Protein AF-A0AAW2RJ57-F1 (afdb_monomer_lite)

Secondary structure (DSSP, 8-state):
-------HHHHHHHHHHHHHHHHHHT----PPPP---PPPTTS---EEEEES---TT-SSHHHHHHHHHHHHHHTT-SEEEEEE------SS--------

Foldseek 3Di:
DDDPPDDPVNVVVVVVVVVVVCVVPPDDDPDDDDDDDDAPPVNDAAEAEDEDPADPQPDPLVVVVVVVLVVCVVVVHDYYHYPYRSDHPDPDDSPPDDDD

Radius of gyration: 25.99 Å; chains: 1; bounding box: 64×62×38 Å

Sequence (100 aa):
MMALSGNKNMAAAMCLWLAVVSFISHRTSAELRRFEQPTRGDGTLRFLVVGDWGRKGEFNQSQVAFQMGRIGEELDIDFVVSTGDNWCICEKPWVGRGKD

Structure (mmCIF, N/CA/C/O backbone):
data_AF-A0AAW2RJ57-F1
#
_entry.id   AF-A0AAW2RJ57-F1
#
loop_
_atom_site.group_PDB
_atom_site.id
_atom_site.type_symbol
_atom_site.label_atom_id
_atom_site.label_alt_id
_atom_site.label_comp_id
_atom_site.label_asym_id
_atom_site.label_entity_id
_atom_site.label_seq_id
_atom_site.pdbx_PDB_ins_code
_atom_site.Cartn_x
_atom_site.Cartn_y
_atom_site.Cartn_z
_atom_site.occupancy
_atom_site.B_iso_or_equiv
_atom_site.auth_seq_id
_atom_site.auth_comp_id
_atom_site.auth_asym_id
_atom_site.auth_atom_id
_atom_site.pdbx_PDB_model_num
ATOM 1 N N . MET A 1 1 ? 39.870 -47.766 -10.039 1.00 38.28 1 MET A N 1
ATOM 2 C CA . MET A 1 1 ? 39.690 -47.161 -8.703 1.00 38.28 1 MET A CA 1
ATOM 3 C C . MET A 1 1 ? 40.518 -45.879 -8.679 1.00 38.28 1 MET A C 1
ATOM 5 O O . MET A 1 1 ? 41.716 -45.946 -8.454 1.00 38.28 1 MET A O 1
ATOM 9 N N . MET A 1 2 ? 39.948 -44.742 -9.097 1.00 36.03 2 MET A N 1
ATOM 10 C CA . MET A 1 2 ? 40.698 -43.480 -9.171 1.00 36.03 2 MET A CA 1
ATOM 11 C C . MET A 1 2 ? 40.792 -42.883 -7.766 1.00 36.03 2 MET A C 1
ATOM 13 O O . MET A 1 2 ? 39.787 -42.459 -7.202 1.00 36.03 2 MET A O 1
ATOM 17 N N . ALA A 1 3 ? 41.991 -42.906 -7.189 1.00 48.62 3 ALA A N 1
ATOM 18 C CA . ALA A 1 3 ? 42.281 -42.251 -5.924 1.00 48.62 3 ALA A CA 1
ATOM 19 C C . ALA A 1 3 ? 42.354 -40.733 -6.152 1.00 48.62 3 ALA A C 1
ATOM 21 O O . ALA A 1 3 ? 43.242 -40.240 -6.846 1.00 48.62 3 ALA A O 1
ATOM 22 N N . LEU A 1 4 ? 41.410 -39.991 -5.572 1.00 52.31 4 LEU A N 1
ATOM 23 C CA . LEU A 1 4 ? 41.472 -38.535 -5.476 1.00 52.31 4 LEU A CA 1
ATOM 24 C C . LEU A 1 4 ? 42.609 -38.160 -4.514 1.00 52.31 4 LEU A C 1
ATOM 26 O O . LEU A 1 4 ? 42.423 -38.115 -3.301 1.00 52.31 4 LEU A O 1
ATOM 30 N N . SER A 1 5 ? 43.802 -37.900 -5.049 1.00 59.66 5 SER A N 1
ATOM 31 C CA . SER A 1 5 ? 44.900 -37.290 -4.292 1.00 59.66 5 SER A CA 1
ATOM 32 C C . SER A 1 5 ? 44.609 -35.799 -4.099 1.00 59.66 5 SER A C 1
ATOM 34 O O . SER A 1 5 ? 45.089 -34.947 -4.847 1.00 59.66 5 SER A O 1
ATOM 36 N N . GLY A 1 6 ? 43.775 -35.477 -3.112 1.00 62.72 6 GLY A N 1
ATOM 37 C CA . GLY A 1 6 ? 43.478 -34.102 -2.728 1.00 62.72 6 GLY A CA 1
ATOM 38 C C . GLY A 1 6 ? 44.630 -33.486 -1.934 1.00 62.72 6 GLY A C 1
ATOM 39 O O . GLY A 1 6 ? 44.993 -33.979 -0.868 1.00 62.72 6 GLY A O 1
ATOM 40 N N . ASN A 1 7 ? 45.197 -32.383 -2.429 1.00 75.06 7 ASN A N 1
ATOM 41 C CA . ASN A 1 7 ? 46.130 -31.564 -1.657 1.00 75.06 7 ASN A CA 1
ATOM 42 C C . ASN A 1 7 ? 45.439 -31.107 -0.355 1.00 75.06 7 ASN A C 1
ATOM 44 O O . ASN A 1 7 ? 44.345 -30.545 -0.407 1.00 75.06 7 ASN A O 1
ATOM 48 N N . LYS A 1 8 ? 46.066 -31.317 0.810 1.00 74.50 8 LYS A N 1
ATOM 49 C CA . LYS A 1 8 ? 45.501 -30.962 2.131 1.00 74.50 8 LYS A CA 1
ATOM 50 C C . LYS A 1 8 ? 45.059 -29.492 2.202 1.00 74.50 8 LYS A C 1
ATOM 52 O O . LYS A 1 8 ? 44.050 -29.182 2.827 1.00 74.50 8 LYS A O 1
ATOM 57 N N . ASN A 1 9 ? 45.759 -28.612 1.483 1.00 74.06 9 ASN A N 1
ATOM 58 C CA . ASN A 1 9 ? 45.429 -27.188 1.382 1.00 74.06 9 ASN A CA 1
ATOM 59 C C . ASN A 1 9 ? 44.142 -26.937 0.573 1.00 74.06 9 ASN A C 1
ATOM 61 O O . ASN A 1 9 ? 43.368 -26.044 0.903 1.00 74.06 9 ASN A O 1
ATOM 65 N N . MET A 1 10 ? 43.887 -27.750 -0.457 1.00 77.31 10 MET A N 1
ATOM 66 C CA . MET A 1 10 ? 42.677 -27.678 -1.283 1.00 77.31 10 MET A CA 1
ATOM 67 C C . MET A 1 10 ? 41.452 -28.171 -0.505 1.00 77.31 10 MET A C 1
ATOM 69 O O . MET A 1 10 ? 40.406 -27.531 -0.542 1.00 77.31 10 MET A O 1
ATOM 73 N N . ALA A 1 11 ? 41.602 -29.249 0.271 1.00 82.38 11 ALA A N 1
ATOM 74 C CA . ALA A 1 11 ? 40.547 -29.731 1.161 1.00 82.38 11 ALA A CA 1
ATOM 75 C C . ALA A 1 11 ? 40.194 -28.693 2.244 1.00 82.38 11 ALA A C 1
ATOM 77 O O . ALA A 1 11 ? 39.019 -28.417 2.472 1.00 82.38 11 ALA A O 1
ATOM 78 N N . ALA A 1 12 ? 41.200 -28.054 2.855 1.00 84.31 12 ALA A N 1
ATOM 79 C CA . ALA A 1 12 ? 40.985 -26.987 3.833 1.00 84.31 12 ALA A CA 1
ATOM 80 C C . ALA A 1 12 ? 40.266 -25.766 3.228 1.00 84.31 12 ALA A C 1
ATOM 82 O O . ALA A 1 12 ? 39.337 -25.236 3.838 1.00 84.31 12 ALA A O 1
ATOM 83 N N . ALA A 1 13 ? 40.641 -25.356 2.011 1.00 87.44 13 ALA A N 1
ATOM 84 C CA . ALA A 1 13 ? 39.982 -24.261 1.300 1.00 87.44 13 ALA A CA 1
ATOM 85 C C . ALA A 1 13 ? 38.513 -24.579 0.963 1.00 87.44 13 ALA A C 1
ATOM 87 O O . ALA A 1 13 ? 37.647 -23.721 1.125 1.00 87.44 13 ALA A O 1
ATOM 88 N N . MET A 1 14 ? 38.211 -25.818 0.558 1.00 89.12 14 MET A N 1
ATOM 89 C CA . MET A 1 14 ? 36.835 -26.264 0.306 1.00 89.12 14 MET A CA 1
ATOM 90 C C . MET A 1 14 ? 35.985 -26.268 1.583 1.00 89.1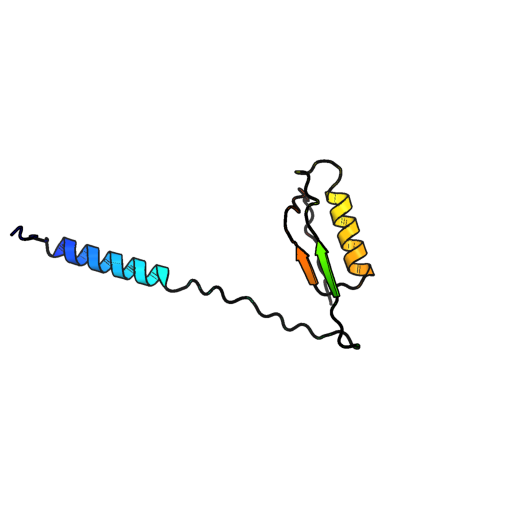2 14 MET A C 1
ATOM 92 O O . MET A 1 14 ? 34.859 -25.774 1.565 1.00 89.12 14 MET A O 1
ATOM 96 N N . CYS A 1 15 ? 36.521 -26.764 2.703 1.00 88.38 15 CYS A N 1
ATOM 97 C CA . CYS A 1 15 ? 35.828 -26.731 3.993 1.00 88.38 15 CYS A CA 1
ATOM 98 C C . CYS A 1 15 ? 35.544 -25.296 4.458 1.00 88.38 15 CYS A C 1
ATOM 100 O O . CYS A 1 15 ? 34.447 -25.014 4.938 1.00 88.38 15 CYS A O 1
ATOM 102 N N . LEU A 1 16 ? 36.504 -24.382 4.274 1.00 88.81 16 LEU A N 1
ATOM 103 C CA . LEU A 1 16 ? 36.325 -22.966 4.591 1.00 88.81 16 LEU A CA 1
ATOM 104 C C . LEU A 1 16 ? 35.224 -22.337 3.726 1.00 88.81 16 LEU A C 1
ATOM 106 O O . LEU A 1 16 ? 34.370 -21.625 4.246 1.00 88.81 16 LEU A O 1
ATOM 110 N N . TRP A 1 17 ? 35.204 -22.637 2.427 1.00 88.00 17 TRP A N 1
ATOM 111 C CA . TRP A 1 17 ? 34.183 -22.129 1.511 1.00 88.00 17 TRP A CA 1
ATOM 112 C C . TRP A 1 17 ? 32.778 -22.620 1.882 1.00 88.00 17 TRP A C 1
ATOM 114 O O . TRP A 1 17 ? 31.850 -21.818 1.966 1.00 88.00 17 TRP A O 1
ATOM 124 N N . LEU A 1 18 ? 32.624 -23.909 2.200 1.00 86.88 18 LEU A N 1
ATOM 125 C CA . LEU A 1 18 ? 31.348 -24.476 2.652 1.00 86.88 18 LEU A CA 1
ATOM 126 C C . LEU A 1 18 ? 30.873 -23.865 3.979 1.00 86.88 18 LEU A C 1
ATOM 128 O O . LEU A 1 18 ? 29.682 -23.594 4.135 1.00 86.88 18 LEU A O 1
ATOM 132 N N . ALA A 1 19 ? 31.790 -23.602 4.916 1.00 85.94 19 ALA A N 1
ATOM 133 C CA . ALA A 1 19 ? 31.468 -22.932 6.174 1.00 85.94 19 ALA A CA 1
ATOM 134 C C . ALA A 1 19 ? 30.997 -21.485 5.951 1.00 85.94 19 ALA A C 1
ATOM 136 O O . ALA A 1 19 ? 30.004 -21.065 6.543 1.00 85.94 19 ALA A O 1
ATOM 137 N N . VAL A 1 20 ? 31.662 -20.747 5.055 1.00 87.12 20 VAL A N 1
ATOM 138 C CA . VAL A 1 20 ? 31.284 -19.375 4.680 1.00 87.12 20 VAL A CA 1
ATOM 139 C C . VAL A 1 20 ? 29.914 -19.345 4.000 1.00 87.12 20 VAL A C 1
ATOM 141 O O . VAL A 1 20 ? 29.067 -18.544 4.387 1.00 87.12 20 VAL A O 1
ATOM 144 N N . VAL A 1 21 ? 29.654 -20.242 3.043 1.00 84.38 21 VAL A N 1
ATOM 145 C CA . VAL A 1 21 ? 28.348 -20.337 2.367 1.00 84.38 21 VAL A CA 1
ATOM 146 C C . VAL A 1 21 ? 27.242 -20.672 3.367 1.00 84.38 21 VAL A C 1
ATOM 148 O O . VAL A 1 21 ? 26.232 -19.977 3.399 1.00 84.38 21 VAL A O 1
ATOM 151 N N . SER A 1 22 ? 27.451 -21.663 4.238 1.00 80.69 22 SER A N 1
ATOM 152 C CA . SER A 1 22 ? 26.482 -22.039 5.278 1.00 80.69 22 SER A CA 1
ATOM 153 C C . SER A 1 22 ? 26.172 -20.877 6.232 1.00 80.69 22 SER A C 1
ATOM 155 O O . SER A 1 22 ? 25.009 -20.621 6.547 1.00 80.69 22 SER A O 1
ATOM 157 N N . PHE A 1 23 ? 27.194 -20.113 6.631 1.00 75.25 23 PHE A N 1
ATOM 158 C CA . PHE A 1 23 ? 27.037 -18.940 7.491 1.00 75.25 23 PHE A CA 1
ATOM 159 C C . PHE A 1 23 ? 26.251 -17.808 6.808 1.00 75.25 23 PHE A C 1
ATOM 161 O O . PHE A 1 23 ? 25.399 -17.185 7.442 1.00 75.25 23 PHE A O 1
ATOM 168 N N . ILE A 1 24 ? 26.477 -17.574 5.510 1.00 73.19 24 ILE A N 1
ATOM 169 C CA . ILE A 1 24 ? 25.748 -16.564 4.722 1.00 73.19 24 ILE A CA 1
ATOM 170 C C . ILE A 1 24 ? 24.297 -17.002 4.461 1.00 73.19 24 ILE A C 1
ATOM 172 O O . ILE A 1 24 ? 23.385 -16.178 4.488 1.00 73.19 24 ILE A O 1
ATOM 176 N N . SER A 1 25 ? 24.054 -18.298 4.251 1.00 67.81 25 SER A N 1
ATOM 177 C CA . SER A 1 25 ? 22.718 -18.840 3.979 1.00 67.81 25 SER A CA 1
ATOM 178 C C . SER A 1 25 ? 21.799 -18.902 5.208 1.00 67.81 25 SER A C 1
ATOM 180 O O . SER A 1 25 ? 20.609 -19.162 5.054 1.00 67.81 25 SER A O 1
ATOM 182 N N . HIS A 1 26 ? 22.297 -18.660 6.427 1.00 64.69 26 HIS A N 1
ATOM 183 C CA . HIS A 1 26 ? 21.548 -18.966 7.651 1.00 64.69 26 HIS A CA 1
ATOM 184 C C . HIS A 1 26 ? 20.503 -17.919 8.097 1.00 64.69 26 HIS A C 1
ATOM 186 O O . HIS A 1 26 ? 19.900 -18.092 9.155 1.00 64.69 26 HIS A O 1
ATOM 192 N N . ARG A 1 27 ? 20.242 -16.826 7.365 1.00 64.25 27 ARG A N 1
ATOM 193 C CA . ARG A 1 27 ? 19.344 -15.759 7.871 1.00 64.25 27 ARG A CA 1
ATOM 194 C C . ARG A 1 27 ? 18.413 -15.136 6.827 1.00 64.25 27 ARG A C 1
ATOM 196 O O . ARG A 1 27 ? 18.320 -13.918 6.734 1.00 64.25 27 ARG A O 1
ATOM 203 N N . THR A 1 28 ? 17.643 -15.942 6.104 1.00 64.31 28 THR A N 1
ATOM 204 C CA . THR A 1 28 ? 16.412 -15.456 5.454 1.00 64.31 28 THR A CA 1
ATOM 205 C C . THR A 1 28 ? 15.196 -15.901 6.267 1.00 64.31 28 THR A C 1
ATOM 207 O O . THR A 1 28 ? 14.570 -16.91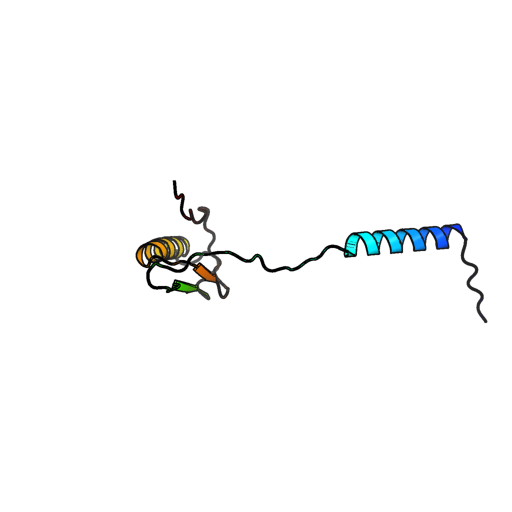7 5.988 1.00 64.31 28 THR A O 1
ATOM 210 N N . SER A 1 29 ? 14.862 -15.147 7.318 1.00 71.31 29 SER A N 1
ATOM 211 C CA . SER A 1 29 ? 13.552 -15.283 7.965 1.00 71.31 29 SER A CA 1
ATOM 212 C C . SER A 1 29 ? 12.554 -14.420 7.199 1.00 71.31 29 SER A C 1
ATOM 214 O O . SER A 1 29 ? 12.660 -13.195 7.207 1.00 71.31 29 SER A O 1
ATOM 216 N N . ALA A 1 30 ? 11.615 -15.056 6.501 1.00 74.88 30 ALA A N 1
ATOM 217 C CA . ALA A 1 30 ? 10.510 -14.389 5.813 1.00 74.88 30 ALA A CA 1
ATOM 218 C C . ALA A 1 30 ? 9.278 -14.289 6.728 1.00 74.88 30 ALA A C 1
ATOM 220 O O . ALA A 1 30 ? 8.154 -14.573 6.314 1.00 74.88 30 ALA A O 1
ATOM 221 N N . GLU A 1 31 ? 9.482 -13.940 8.000 1.00 80.00 31 GLU A N 1
ATOM 222 C CA . GLU A 1 31 ? 8.359 -13.693 8.897 1.00 80.00 31 GLU A CA 1
ATOM 223 C C . GLU A 1 31 ? 7.602 -12.445 8.448 1.00 80.00 31 GLU A C 1
ATOM 225 O O . GLU A 1 31 ? 8.149 -11.342 8.365 1.00 80.00 31 GLU A O 1
ATOM 230 N N . LEU A 1 32 ? 6.315 -12.625 8.153 1.00 76.94 32 LEU A N 1
ATOM 231 C CA . LEU A 1 32 ? 5.423 -11.512 7.878 1.00 76.94 32 LEU A CA 1
ATOM 232 C C . LEU A 1 32 ? 5.330 -10.640 9.127 1.00 76.94 32 LEU A C 1
ATOM 234 O O . LEU A 1 32 ? 5.019 -11.116 10.223 1.00 76.94 32 LEU A O 1
ATOM 238 N N . ARG A 1 33 ? 5.576 -9.342 8.949 1.00 78.88 33 ARG A N 1
ATOM 239 C CA . ARG A 1 33 ? 5.403 -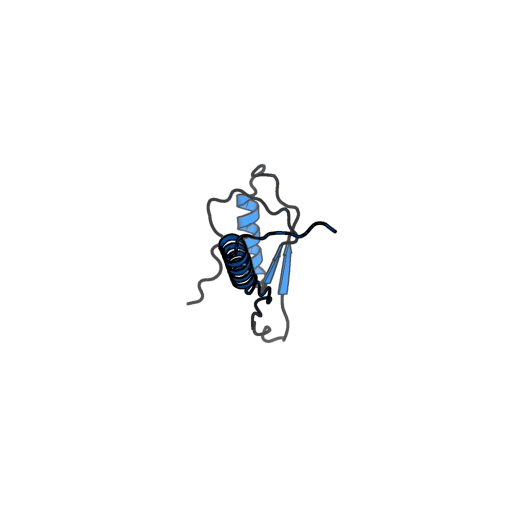8.369 10.021 1.00 78.88 33 ARG A CA 1
ATOM 240 C C . ARG A 1 33 ? 3.938 -8.377 10.448 1.00 78.88 33 ARG A C 1
ATOM 242 O O . ARG A 1 33 ? 3.054 -8.093 9.643 1.00 78.88 33 ARG A O 1
ATOM 249 N N . ARG A 1 34 ? 3.684 -8.722 11.710 1.00 81.12 34 ARG A N 1
ATOM 250 C CA . ARG A 1 34 ? 2.356 -8.581 12.309 1.00 81.12 34 ARG A CA 1
ATOM 251 C C . ARG A 1 34 ? 2.171 -7.125 12.707 1.00 81.12 34 ARG A C 1
ATOM 253 O O . ARG A 1 34 ? 3.028 -6.554 13.378 1.00 81.12 34 ARG A O 1
ATOM 260 N N . PHE A 1 35 ? 1.070 -6.536 12.267 1.00 78.69 35 PHE A N 1
ATOM 261 C CA . PHE A 1 35 ? 0.656 -5.205 12.675 1.00 78.69 35 PHE A CA 1
ATOM 262 C C . PHE A 1 35 ? -0.500 -5.365 13.653 1.00 78.69 35 PHE A C 1
ATOM 264 O O . PHE A 1 35 ? -1.536 -5.923 13.299 1.00 78.69 35 PHE A O 1
ATOM 271 N N . GLU A 1 36 ? -0.311 -4.904 14.885 1.00 81.50 36 GLU A N 1
ATOM 272 C CA . GLU A 1 36 ? -1.412 -4.750 15.828 1.00 81.50 36 GLU A CA 1
ATOM 273 C C . GLU A 1 36 ? -2.131 -3.454 15.477 1.00 81.50 36 GLU A C 1
ATOM 275 O O . GLU A 1 36 ? -1.604 -2.359 15.678 1.00 81.50 36 GLU A O 1
ATOM 280 N N . GLN A 1 37 ? -3.315 -3.580 14.885 1.00 80.12 37 GLN A N 1
ATOM 281 C CA . GLN A 1 37 ? -4.179 -2.444 14.616 1.00 80.12 37 GLN A CA 1
ATOM 282 C C . GLN A 1 37 ? -5.467 -2.636 15.417 1.00 80.12 37 GLN A C 1
ATOM 284 O O . GLN A 1 37 ? -6.124 -3.668 15.250 1.00 80.12 37 GLN A O 1
ATOM 289 N N . PRO A 1 38 ? -5.815 -1.700 16.319 1.00 81.12 38 PRO A N 1
ATOM 290 C CA . PRO A 1 38 ? -7.076 -1.783 17.031 1.00 81.12 38 PRO A CA 1
ATOM 291 C C . PRO A 1 38 ? -8.211 -1.718 16.015 1.00 81.12 38 PRO A C 1
ATOM 293 O O . PRO A 1 38 ? -8.178 -0.911 15.083 1.00 81.12 38 PRO A O 1
ATOM 296 N N . THR A 1 39 ? -9.219 -2.564 16.200 1.00 79.38 39 THR A N 1
ATOM 297 C CA . THR A 1 39 ? -10.463 -2.424 15.450 1.00 79.38 39 THR A CA 1
ATOM 298 C C . THR A 1 39 ? -11.087 -1.073 15.773 1.00 79.38 39 THR A C 1
ATOM 300 O O . THR A 1 39 ? -10.858 -0.502 16.847 1.00 79.38 39 THR A O 1
ATOM 303 N N . ARG A 1 40 ? -11.923 -0.570 14.868 1.00 80.44 40 ARG A N 1
ATOM 304 C CA . ARG A 1 40 ? -12.748 0.599 15.168 1.00 80.44 40 ARG A CA 1
ATOM 305 C C . ARG A 1 40 ? -13.638 0.350 16.390 1.00 80.44 40 ARG A C 1
ATOM 307 O O . ARG A 1 40 ? -13.799 -0.783 16.844 1.00 80.44 40 ARG A O 1
ATOM 314 N N . GLY A 1 41 ? -14.235 1.418 16.923 1.00 81.69 41 GLY A N 1
ATOM 315 C CA . GLY A 1 41 ? -15.134 1.337 18.084 1.00 81.69 41 GLY A CA 1
ATOM 316 C C . GLY A 1 41 ? -16.353 0.424 17.881 1.00 81.69 41 GLY A C 1
ATOM 317 O O . GLY A 1 41 ? -16.960 -0.005 18.855 1.00 81.69 41 GLY A O 1
ATOM 318 N N . ASP A 1 42 ? -16.682 0.095 16.632 1.00 86.69 42 ASP A N 1
ATOM 319 C CA . ASP A 1 42 ? -17.727 -0.849 16.222 1.00 86.69 42 ASP A CA 1
ATOM 320 C C . ASP A 1 42 ? -17.196 -2.270 15.929 1.00 86.69 42 ASP A C 1
ATOM 322 O O . ASP A 1 42 ? -17.953 -3.144 15.512 1.00 86.69 42 ASP A O 1
ATOM 326 N N . GLY A 1 43 ? -15.900 -2.516 16.135 1.00 86.62 43 GLY A N 1
ATOM 327 C CA . GLY A 1 43 ? -15.242 -3.788 15.838 1.00 86.62 43 GLY A CA 1
ATOM 328 C C . GLY A 1 43 ? -14.937 -4.014 14.353 1.00 86.62 43 GLY A C 1
ATOM 329 O O . GLY A 1 43 ? -14.469 -5.094 13.994 1.00 86.62 43 GLY A O 1
ATOM 330 N N . THR A 1 44 ? -15.187 -3.033 13.479 1.00 89.12 44 THR A N 1
ATOM 331 C CA . THR A 1 44 ? -14.991 -3.185 12.032 1.00 89.12 44 THR A CA 1
ATOM 332 C C . THR A 1 44 ? -13.579 -2.810 11.583 1.00 89.12 44 THR A C 1
ATOM 334 O O . THR A 1 44 ? -12.819 -2.149 12.299 1.00 89.12 44 THR A O 1
ATOM 337 N N . LEU A 1 45 ? -13.235 -3.255 10.371 1.00 90.31 45 LEU A N 1
ATOM 338 C CA . LEU A 1 45 ? -11.987 -2.942 9.687 1.00 90.31 45 LEU A CA 1
ATOM 339 C C . LEU A 1 45 ? -12.279 -2.645 8.214 1.00 90.31 45 LEU A C 1
ATOM 341 O O . LEU A 1 45 ? -13.004 -3.401 7.562 1.00 90.31 45 LEU A O 1
ATOM 345 N N . ARG A 1 46 ? -11.729 -1.550 7.682 1.00 90.50 46 ARG A N 1
ATOM 346 C CA . ARG A 1 46 ? -11.980 -1.107 6.303 1.00 90.50 46 ARG A CA 1
ATOM 347 C C . ARG A 1 46 ? -10.733 -1.239 5.447 1.00 90.50 46 ARG A C 1
ATOM 349 O O . ARG A 1 46 ? -9.689 -0.661 5.747 1.00 90.50 46 ARG A O 1
ATOM 356 N N . PHE A 1 47 ? -10.885 -1.956 4.340 1.00 91.56 47 PHE A N 1
ATOM 357 C CA . PHE A 1 47 ? -9.838 -2.162 3.351 1.00 91.56 47 PHE A CA 1
ATOM 358 C C . PHE A 1 47 ? -10.180 -1.456 2.044 1.00 91.56 47 PHE A C 1
ATOM 360 O O . PHE A 1 47 ? -11.311 -1.536 1.568 1.00 91.56 47 PHE A O 1
ATOM 367 N N . LEU A 1 48 ? -9.170 -0.847 1.429 1.00 90.56 48 LEU A N 1
ATOM 368 C CA . LEU A 1 48 ? -9.209 -0.418 0.036 1.00 90.56 48 LEU A CA 1
ATOM 369 C C . LEU A 1 48 ? -8.330 -1.341 -0.790 1.00 90.56 48 LEU A C 1
ATOM 371 O O . LEU A 1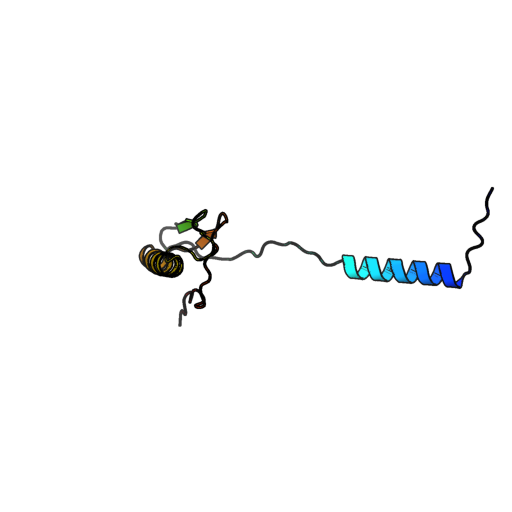 48 ? -7.116 -1.362 -0.606 1.00 90.56 48 LEU A O 1
ATOM 375 N N . VAL A 1 49 ? -8.935 -2.092 -1.703 1.00 91.12 49 VAL A N 1
ATOM 376 C CA . VAL A 1 49 ? -8.210 -2.988 -2.606 1.00 91.12 49 VAL A CA 1
ATOM 377 C C . VAL A 1 49 ? -8.144 -2.341 -3.986 1.00 91.12 49 VAL A C 1
ATOM 379 O O . VAL A 1 49 ? -9.183 -2.032 -4.563 1.00 91.12 49 VAL A O 1
ATOM 382 N N . VAL A 1 50 ? -6.937 -2.099 -4.497 1.00 87.00 50 VAL A N 1
ATOM 383 C CA . VAL A 1 50 ? -6.696 -1.337 -5.737 1.00 87.00 50 VAL A CA 1
ATOM 384 C C . VAL A 1 50 ? -5.667 -2.025 -6.630 1.00 87.00 50 VAL A C 1
ATOM 386 O O . VAL A 1 50 ? -4.674 -2.557 -6.136 1.00 87.00 50 VAL A O 1
ATOM 389 N N . GLY A 1 51 ? -5.874 -1.984 -7.945 1.00 87.44 51 GLY A N 1
ATOM 390 C CA . GLY A 1 51 ? -4.985 -2.583 -8.943 1.00 87.44 51 GLY A CA 1
ATOM 391 C C . GLY A 1 51 ? -5.269 -2.106 -10.359 1.00 87.44 51 GLY A C 1
ATOM 392 O O . GLY A 1 51 ? -6.285 -1.452 -10.583 1.00 87.44 51 GLY A O 1
ATOM 393 N N . ASP A 1 52 ? -4.397 -2.479 -11.297 1.00 82.56 52 ASP A N 1
ATOM 394 C CA . ASP A 1 52 ? -4.612 -2.372 -12.754 1.00 82.56 52 ASP A CA 1
ATOM 395 C C . ASP A 1 52 ? -4.969 -0.955 -13.247 1.00 82.56 52 ASP A C 1
ATOM 397 O O . ASP A 1 52 ? -5.817 -0.744 -14.114 1.00 82.56 52 ASP A O 1
ATOM 401 N N . TRP A 1 53 ? -4.320 0.059 -12.672 1.00 80.19 53 TRP A N 1
ATOM 402 C CA . TRP A 1 53 ? -4.509 1.469 -13.053 1.00 80.19 53 TRP A CA 1
ATOM 403 C C . TRP A 1 53 ? -3.253 2.105 -13.662 1.00 80.19 53 TRP A C 1
ATOM 405 O O . TRP A 1 53 ? -3.289 3.253 -14.112 1.00 80.19 53 TRP A O 1
ATOM 415 N N . GLY A 1 54 ? -2.143 1.368 -13.719 1.00 77.88 54 GLY A N 1
ATOM 416 C CA . GLY A 1 54 ? -0.892 1.799 -14.323 1.00 77.88 54 GLY A CA 1
ATOM 417 C C . GLY A 1 54 ? -1.008 1.968 -15.839 1.00 77.88 54 GLY A C 1
ATOM 418 O O . GLY A 1 54 ? -1.490 1.099 -16.563 1.00 77.88 54 GLY A O 1
ATOM 419 N N . ARG A 1 55 ? -0.518 3.098 -16.360 1.00 80.38 55 ARG A N 1
ATOM 420 C CA . ARG A 1 55 ? -0.335 3.330 -17.810 1.00 80.38 55 ARG A CA 1
ATOM 421 C C . ARG A 1 55 ? 1.044 3.922 -18.098 1.00 80.38 55 ARG A C 1
ATOM 423 O O . ARG A 1 55 ? 1.161 4.866 -18.866 1.00 80.38 55 ARG A O 1
ATOM 430 N N . LYS A 1 56 ? 2.095 3.446 -17.418 1.00 73.12 56 LYS A N 1
ATOM 431 C CA . LYS A 1 56 ? 3.493 3.899 -17.618 1.00 73.12 56 LYS A CA 1
ATOM 432 C C . LYS A 1 56 ? 3.686 5.431 -17.546 1.00 73.12 56 LYS A C 1
ATOM 434 O O . LYS A 1 56 ? 4.526 5.974 -18.250 1.00 73.12 56 LYS A O 1
ATOM 439 N N . GLY A 1 57 ? 2.918 6.132 -16.707 1.00 64.12 57 GLY A N 1
ATOM 440 C CA . GLY A 1 57 ? 2.948 7.603 -16.627 1.00 64.12 57 GLY A CA 1
ATOM 441 C C . GLY A 1 57 ? 2.100 8.381 -17.653 1.00 64.12 57 GLY A C 1
ATOM 442 O O . GLY A 1 57 ? 1.977 9.593 -17.509 1.00 64.12 57 GLY A O 1
ATOM 443 N N . GLU A 1 58 ? 1.455 7.730 -18.624 1.00 64.19 58 GLU A N 1
ATOM 444 C CA . GLU A 1 58 ? 0.506 8.370 -19.551 1.00 64.19 58 GLU A CA 1
ATOM 445 C C . GLU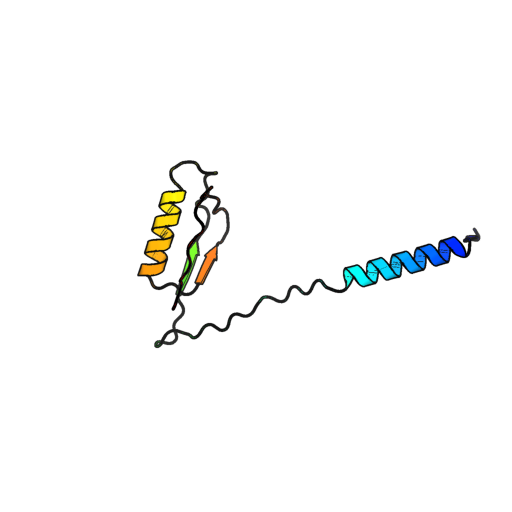 A 1 58 ? -0.819 8.762 -18.849 1.00 64.19 58 GLU A C 1
ATOM 447 O O . GLU A 1 58 ? -1.250 8.108 -17.902 1.00 64.19 58 GLU A O 1
ATOM 452 N N . PHE A 1 59 ? -1.533 9.788 -19.321 1.00 67.44 59 PHE A N 1
ATOM 453 C CA . PHE A 1 59 ? -2.916 10.095 -18.887 1.00 67.44 59 PHE A CA 1
ATOM 454 C C . PHE A 1 59 ? -3.132 10.515 -17.409 1.00 67.44 59 PHE A C 1
ATOM 456 O O . PHE A 1 59 ? -4.088 10.079 -16.772 1.00 67.44 59 PHE A O 1
ATOM 463 N N . ASN A 1 60 ? -2.313 11.418 -16.855 1.00 78.62 60 ASN A N 1
ATOM 464 C CA . ASN A 1 60 ? -2.574 12.084 -15.557 1.00 78.62 60 ASN A CA 1
ATOM 465 C C . ASN A 1 60 ? -2.673 11.154 -14.329 1.00 78.62 60 ASN A C 1
ATOM 467 O O . ASN A 1 60 ? -3.365 11.465 -13.359 1.00 78.62 60 ASN A O 1
ATOM 471 N N . GLN A 1 61 ? -1.954 10.032 -14.320 1.00 77.06 61 GLN A N 1
ATOM 472 C CA . GLN A 1 61 ? -1.995 9.080 -13.199 1.00 77.06 61 GLN A CA 1
ATOM 473 C C . GLN A 1 61 ? -1.618 9.696 -11.845 1.00 77.06 61 GLN A C 1
ATOM 475 O O . GLN A 1 61 ? -2.127 9.257 -10.819 1.00 77.06 61 GLN A O 1
ATOM 480 N N . SER A 1 62 ? -0.784 10.741 -11.819 1.00 79.62 62 SER A N 1
ATOM 481 C CA . SER A 1 62 ? -0.483 11.496 -10.596 1.00 79.62 62 SER A CA 1
ATOM 482 C C . SER A 1 62 ? -1.724 12.167 -9.992 1.00 79.62 62 SER A C 1
ATOM 484 O O . SER A 1 62 ? -1.873 12.211 -8.773 1.00 79.62 62 SER A O 1
ATOM 486 N N . GLN A 1 63 ? -2.656 12.638 -10.826 1.00 83.00 63 GLN A N 1
ATOM 487 C CA . GLN A 1 63 ? -3.923 13.212 -10.371 1.00 83.00 63 GLN A CA 1
ATOM 488 C C . GLN A 1 63 ? -4.860 12.128 -9.838 1.00 83.00 63 GLN A C 1
ATOM 490 O O . GLN A 1 63 ? -5.495 12.330 -8.807 1.00 83.00 63 GLN A O 1
ATOM 495 N N . VAL A 1 64 ? -4.909 10.965 -10.497 1.00 83.75 64 VAL A N 1
ATOM 496 C CA . VAL A 1 64 ? -5.679 9.812 -10.006 1.00 83.75 64 VAL A CA 1
ATOM 497 C C . VAL A 1 64 ? -5.134 9.355 -8.651 1.00 83.75 64 VAL A C 1
ATOM 499 O O . VAL A 1 64 ? -5.913 9.184 -7.719 1.00 83.75 64 VAL A O 1
ATOM 502 N N . ALA A 1 65 ? -3.806 9.281 -8.499 1.00 81.44 65 ALA A N 1
ATOM 503 C CA . ALA A 1 65 ? -3.143 8.941 -7.241 1.00 81.44 65 ALA A CA 1
ATOM 504 C C . ALA A 1 65 ? -3.559 9.904 -6.127 1.00 81.44 65 ALA A C 1
ATOM 506 O O . ALA A 1 65 ? -3.964 9.493 -5.043 1.00 81.44 65 ALA A O 1
ATOM 507 N N . PHE A 1 66 ? -3.524 11.202 -6.429 1.00 84.94 66 PHE A N 1
ATOM 508 C CA . PHE A 1 66 ? -3.906 12.240 -5.486 1.00 84.94 66 PHE A CA 1
ATOM 509 C C . PHE A 1 66 ? -5.376 12.128 -5.054 1.00 84.94 66 PHE A C 1
ATOM 511 O O . PHE A 1 66 ? -5.673 12.205 -3.862 1.00 84.94 66 PHE A O 1
ATOM 518 N N . GLN A 1 67 ? -6.302 11.900 -5.991 1.00 86.62 67 GLN A N 1
ATOM 519 C CA . GLN A 1 67 ? -7.714 11.722 -5.641 1.00 86.62 67 GLN A CA 1
ATOM 520 C C . GLN A 1 67 ? -7.957 10.428 -4.860 1.00 86.62 67 GLN A C 1
ATOM 522 O O . GLN A 1 67 ? -8.731 10.442 -3.910 1.00 86.62 67 GLN A O 1
ATOM 527 N N . MET A 1 68 ? -7.264 9.336 -5.190 1.00 85.06 68 MET A N 1
ATOM 528 C CA . MET A 1 68 ? -7.332 8.095 -4.414 1.00 85.06 68 MET A CA 1
ATOM 529 C C . MET A 1 68 ? -6.864 8.300 -2.966 1.00 85.06 68 MET A C 1
ATOM 531 O O . MET A 1 68 ? -7.446 7.709 -2.061 1.00 85.06 68 MET A O 1
ATOM 535 N N . GLY A 1 69 ? -5.880 9.174 -2.728 1.00 84.75 69 GLY A N 1
ATOM 536 C CA . GLY A 1 69 ? -5.485 9.583 -1.376 1.00 84.75 69 GLY A CA 1
ATOM 537 C C . GLY A 1 69 ? -6.570 10.342 -0.635 1.00 84.75 69 GLY A C 1
ATOM 538 O O . GLY A 1 69 ? -6.925 9.955 0.475 1.00 84.75 69 GLY A O 1
ATOM 539 N N . ARG A 1 70 ? -7.174 11.342 -1.279 1.00 88.88 70 ARG A N 1
ATOM 540 C CA . ARG A 1 70 ? -8.282 12.108 -0.687 1.00 88.88 70 ARG A CA 1
ATOM 541 C C . ARG A 1 70 ? -9.484 11.230 -0.344 1.00 88.88 70 ARG A C 1
ATOM 543 O O . ARG A 1 70 ? -10.027 11.336 0.747 1.00 88.88 70 ARG A O 1
ATOM 550 N N . ILE A 1 71 ? -9.872 10.338 -1.255 1.00 89.06 71 ILE A N 1
ATOM 551 C CA . ILE A 1 71 ? -10.965 9.386 -1.021 1.00 89.06 71 ILE A CA 1
ATOM 552 C C . ILE A 1 71 ? -10.588 8.377 0.071 1.00 89.06 71 ILE A C 1
ATOM 554 O O . ILE A 1 71 ? -11.434 8.002 0.877 1.00 89.06 71 ILE A O 1
ATOM 558 N N . GLY A 1 72 ? -9.318 7.966 0.139 1.00 88.94 72 GLY A N 1
ATOM 559 C CA . GLY A 1 72 ? -8.795 7.124 1.215 1.00 88.94 72 GLY A CA 1
ATOM 560 C C . GLY A 1 72 ? -8.960 7.742 2.605 1.00 88.94 72 GLY A C 1
ATOM 561 O O . GLY A 1 72 ? -9.323 7.044 3.552 1.00 88.94 72 GLY A O 1
ATOM 562 N N . GLU A 1 73 ? -8.724 9.050 2.713 1.00 88.25 73 GLU A N 1
ATOM 563 C CA . GLU A 1 73 ? -8.940 9.827 3.937 1.00 88.25 73 GLU A CA 1
ATOM 564 C C . GLU A 1 73 ? -10.430 9.989 4.255 1.00 88.25 73 GLU A C 1
ATOM 566 O O . GLU A 1 73 ? -10.840 9.747 5.387 1.00 88.25 73 GLU A O 1
ATOM 571 N N . GLU A 1 74 ? -11.249 10.342 3.262 1.00 91.62 74 GLU A N 1
ATOM 572 C CA . GLU A 1 74 ? -12.691 10.561 3.438 1.00 91.62 74 GLU A CA 1
ATOM 573 C C . GLU A 1 74 ? -13.435 9.290 3.873 1.00 91.62 74 GLU A C 1
ATOM 575 O O . GLU A 1 74 ? -14.312 9.334 4.735 1.00 91.62 74 GLU A O 1
ATOM 580 N N . LEU A 1 75 ? -13.057 8.137 3.317 1.00 88.88 75 LEU A N 1
ATOM 581 C CA . LEU A 1 75 ? -13.634 6.841 3.679 1.00 88.88 75 LEU A CA 1
ATOM 582 C C . LEU A 1 75 ? -13.110 6.295 5.018 1.00 88.88 75 LEU A C 1
ATOM 584 O O . LEU A 1 75 ? -13.626 5.278 5.500 1.00 88.88 75 LEU A O 1
ATOM 588 N N . ASP A 1 76 ? -12.117 6.963 5.616 1.00 90.19 76 ASP A N 1
ATOM 589 C CA . ASP A 1 76 ? -11.424 6.553 6.835 1.00 90.19 76 ASP A CA 1
ATOM 590 C C . ASP A 1 76 ? -10.946 5.093 6.699 1.00 90.19 76 ASP A C 1
ATOM 592 O O . ASP A 1 76 ? -11.489 4.153 7.281 1.00 90.19 76 ASP A O 1
ATOM 596 N N . ILE A 1 77 ? -9.989 4.853 5.802 1.00 90.00 77 ILE A N 1
ATOM 597 C CA . ILE A 1 77 ? -9.528 3.496 5.472 1.00 90.00 77 ILE A CA 1
ATOM 598 C C . ILE A 1 77 ? -8.383 3.083 6.403 1.00 90.00 77 ILE A C 1
ATOM 600 O O . ILE A 1 77 ? -7.462 3.857 6.675 1.00 90.00 77 ILE A O 1
ATOM 604 N N . ASP A 1 78 ? -8.427 1.840 6.885 1.00 89.12 78 ASP A N 1
ATOM 605 C CA . ASP A 1 78 ? -7.441 1.313 7.834 1.00 89.12 78 ASP A CA 1
ATOM 606 C C . ASP A 1 78 ? -6.220 0.719 7.131 1.00 89.12 78 ASP A C 1
ATOM 608 O O . ASP A 1 78 ? -5.086 0.893 7.588 1.00 89.12 78 ASP A O 1
ATOM 612 N N . PHE A 1 79 ? -6.460 0.053 5.998 1.00 88.94 79 PHE A N 1
ATOM 613 C CA . PHE A 1 79 ? -5.442 -0.596 5.182 1.00 88.94 79 PHE A CA 1
ATOM 614 C C . PHE A 1 79 ? -5.720 -0.436 3.686 1.00 88.94 79 PHE A C 1
ATOM 616 O O . PHE A 1 79 ? -6.856 -0.566 3.228 1.00 88.94 79 PHE A O 1
ATOM 623 N N . VAL A 1 80 ? -4.656 -0.247 2.906 1.00 88.44 80 VAL A N 1
ATOM 624 C CA . VAL A 1 80 ? -4.702 -0.283 1.440 1.00 88.44 80 VAL A CA 1
ATOM 625 C C . VAL A 1 80 ? -3.957 -1.523 0.956 1.00 88.44 80 VAL A C 1
ATOM 627 O O . VAL A 1 80 ? -2.805 -1.747 1.325 1.00 88.44 80 VAL A O 1
ATOM 630 N N . VAL A 1 81 ? -4.612 -2.327 0.123 1.00 90.19 81 VAL A N 1
ATOM 631 C CA . VAL A 1 81 ? -4.050 -3.524 -0.503 1.00 90.19 81 VAL A CA 1
ATOM 632 C C . VAL A 1 81 ? -3.902 -3.262 -1.995 1.00 90.19 81 VAL A C 1
ATOM 634 O O . VAL A 1 81 ? -4.878 -3.028 -2.700 1.00 90.19 81 VAL A O 1
ATOM 637 N N . SER A 1 82 ? -2.668 -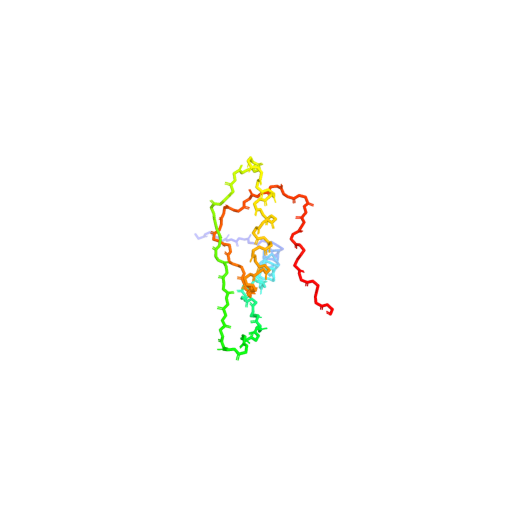3.320 -2.484 1.00 88.75 82 SER A N 1
ATOM 638 C CA . SER A 1 82 ? -2.367 -3.223 -3.911 1.00 88.75 82 SER A CA 1
ATOM 639 C C . SER A 1 82 ? -2.355 -4.618 -4.538 1.00 88.75 82 SER A C 1
ATOM 641 O O . SER A 1 82 ? -1.519 -5.434 -4.154 1.00 88.75 82 SER A O 1
ATOM 643 N N . THR A 1 83 ? -3.209 -4.888 -5.527 1.00 90.62 83 THR A N 1
ATOM 644 C CA . THR A 1 83 ? -3.193 -6.152 -6.290 1.00 90.62 83 THR A CA 1
ATOM 645 C C . THR A 1 83 ? -2.160 -6.158 -7.422 1.00 90.62 83 THR A C 1
ATOM 647 O O . THR A 1 83 ? -1.843 -7.227 -7.937 1.00 90.62 83 THR A O 1
ATOM 650 N N . GLY A 1 84 ? -1.569 -5.003 -7.753 1.00 83.69 84 GLY A N 1
ATOM 651 C CA . GLY A 1 84 ? -0.482 -4.870 -8.729 1.00 83.69 84 GLY A CA 1
ATOM 652 C C . GLY A 1 84 ? -0.835 -3.953 -9.901 1.00 83.69 84 GLY A C 1
ATOM 653 O O . GLY A 1 84 ? -1.965 -3.503 -10.025 1.00 83.69 84 GLY A O 1
ATOM 654 N N . ASP A 1 85 ? 0.162 -3.664 -10.738 1.00 78.19 85 ASP A N 1
ATOM 655 C CA . ASP A 1 85 ? 0.066 -2.754 -11.893 1.00 78.19 85 ASP A CA 1
ATOM 656 C C . ASP A 1 85 ? -0.446 -1.339 -11.550 1.00 78.19 85 ASP A C 1
ATOM 658 O O . ASP A 1 85 ? -1.408 -0.813 -12.106 1.00 78.19 85 ASP A O 1
ATOM 662 N N . ASN A 1 86 ? 0.231 -0.722 -10.577 1.00 74.44 86 ASN A N 1
ATOM 663 C CA . ASN A 1 86 ? -0.105 0.588 -10.013 1.00 74.44 86 ASN A CA 1
ATOM 664 C C . ASN A 1 86 ? 0.871 1.707 -10.424 1.00 74.44 86 ASN A C 1
ATOM 666 O O . ASN A 1 86 ? 0.931 2.755 -9.779 1.00 74.44 86 ASN A O 1
ATOM 670 N N . TRP A 1 87 ? 1.722 1.467 -11.427 1.00 65.94 87 TRP A N 1
ATOM 671 C CA . TRP A 1 87 ? 2.869 2.334 -11.689 1.00 65.94 87 TRP A CA 1
ATOM 672 C C . TRP A 1 87 ? 2.456 3.685 -12.273 1.00 65.94 87 TRP A C 1
ATOM 674 O O . TRP A 1 87 ? 2.115 3.770 -13.452 1.00 65.94 87 TRP A O 1
ATOM 684 N N . CYS A 1 88 ? 2.613 4.727 -11.455 1.00 58.53 88 CYS A N 1
ATOM 685 C CA . CYS A 1 88 ? 2.648 6.129 -11.841 1.00 58.53 88 CYS A CA 1
ATOM 686 C C . CYS A 1 88 ? 4.035 6.709 -11.508 1.00 58.53 88 CYS A C 1
ATOM 688 O O . CYS A 1 88 ? 4.563 6.477 -10.421 1.00 58.53 88 CYS A O 1
ATOM 690 N N . ILE A 1 89 ? 4.650 7.466 -12.423 1.00 47.91 89 ILE A N 1
ATOM 691 C CA . ILE A 1 89 ? 5.820 8.284 -12.068 1.00 47.91 89 ILE A CA 1
ATOM 692 C C . ILE A 1 89 ? 5.272 9.488 -11.301 1.00 47.91 89 ILE A C 1
ATOM 694 O O . ILE A 1 89 ? 4.690 10.395 -11.891 1.00 47.91 89 ILE A O 1
ATOM 698 N N . CYS A 1 90 ? 5.398 9.460 -9.977 1.00 49.16 90 CYS A N 1
ATOM 699 C CA . CYS A 1 90 ? 4.975 10.541 -9.099 1.00 49.16 90 CYS A CA 1
ATOM 700 C C . CYS A 1 90 ? 6.190 10.996 -8.284 1.00 49.16 90 CYS A C 1
ATOM 702 O O . CYS A 1 90 ? 6.678 10.259 -7.433 1.00 49.16 90 CYS A O 1
ATOM 704 N N . GLU A 1 91 ? 6.680 12.215 -8.516 1.00 45.31 91 GLU A N 1
ATOM 705 C CA . GLU A 1 91 ? 7.763 12.830 -7.721 1.00 45.31 91 GLU A CA 1
ATOM 706 C C . GLU A 1 91 ? 7.340 13.169 -6.276 1.00 45.31 91 GLU A C 1
ATOM 708 O O . GLU A 1 91 ? 8.123 13.704 -5.492 1.00 45.31 91 GLU A O 1
ATOM 713 N N . LYS A 1 92 ? 6.089 12.883 -5.902 1.00 45.69 92 LYS A N 1
ATOM 714 C CA . LYS A 1 92 ? 5.524 13.185 -4.588 1.00 45.69 92 LYS A CA 1
ATOM 715 C C . LYS A 1 92 ? 5.182 11.871 -3.877 1.00 45.69 92 LYS A C 1
ATOM 717 O O . LYS A 1 92 ? 4.286 11.160 -4.335 1.00 45.69 92 LYS A O 1
ATOM 722 N N . PRO A 1 93 ? 5.871 11.537 -2.772 1.00 42.62 93 PRO A N 1
ATOM 723 C CA . PRO A 1 93 ? 5.472 10.434 -1.911 1.00 42.62 93 PRO A CA 1
ATOM 724 C C . PRO A 1 93 ? 4.051 10.657 -1.396 1.00 42.62 93 PRO A C 1
ATOM 726 O O . PRO A 1 93 ? 3.656 11.788 -1.109 1.00 42.62 93 PRO A O 1
ATOM 729 N N . TRP A 1 94 ? 3.305 9.568 -1.234 1.00 47.25 94 TRP A N 1
ATOM 730 C CA . TRP A 1 94 ? 2.075 9.566 -0.454 1.00 47.25 94 TRP A CA 1
ATOM 731 C C . TRP A 1 94 ? 2.419 9.974 0.983 1.00 47.25 94 TRP A C 1
ATOM 733 O O . TRP A 1 94 ? 3.038 9.204 1.718 1.00 47.25 94 TRP A O 1
ATOM 743 N N . VAL A 1 95 ? 2.072 11.201 1.377 1.00 46.16 95 VAL A N 1
ATOM 744 C CA . VAL A 1 95 ? 2.202 11.656 2.766 1.00 46.16 95 VAL A CA 1
ATOM 745 C C . VAL A 1 95 ? 1.088 10.984 3.560 1.00 46.16 95 VAL A C 1
ATOM 747 O O . VAL A 1 95 ? -0.025 11.484 3.660 1.00 46.16 95 VAL A O 1
ATOM 750 N N . GLY A 1 96 ? 1.378 9.792 4.072 1.00 43.41 96 GLY A N 1
ATOM 751 C CA . GLY A 1 96 ? 0.533 9.129 5.050 1.00 43.41 96 GLY A CA 1
ATOM 752 C C . GLY A 1 96 ? 0.669 9.815 6.406 1.00 43.41 96 GLY A C 1
ATOM 753 O O . GLY A 1 96 ? 1.765 9.875 6.952 1.00 43.41 96 GLY A O 1
ATOM 754 N N . ARG A 1 97 ? -0.458 10.304 6.931 1.00 43.62 97 ARG A N 1
ATOM 755 C CA . ARG A 1 97 ? -0.793 10.438 8.359 1.00 43.62 97 ARG A CA 1
ATOM 756 C C . ARG A 1 97 ? 0.389 10.775 9.296 1.00 43.62 97 ARG A C 1
ATOM 758 O O . ARG A 1 97 ? 0.930 9.894 9.962 1.00 43.62 97 ARG A O 1
ATOM 765 N N . GLY A 1 98 ? 0.689 12.065 9.440 1.00 35.03 98 GLY A N 1
ATOM 766 C CA . GLY A 1 98 ? 1.163 12.595 10.719 1.00 35.03 98 GLY A CA 1
ATOM 767 C C . GLY A 1 98 ? -0.024 12.623 11.681 1.00 35.03 98 GLY A C 1
ATOM 768 O O . GLY A 1 98 ? -0.991 13.334 11.435 1.00 35.03 98 GLY A O 1
ATOM 769 N N . LYS A 1 99 ? -0.004 11.757 12.694 1.00 38.81 99 LYS A N 1
ATOM 770 C CA . LYS A 1 99 ? -0.802 11.931 13.911 1.00 38.81 99 LYS A CA 1
ATOM 771 C C . LYS A 1 99 ? 0.176 12.341 15.005 1.00 38.81 99 LYS A C 1
ATOM 773 O O . LYS A 1 99 ? 0.761 11.476 15.654 1.00 38.81 99 LYS A O 1
ATOM 778 N N . ASP A 1 100 ? 0.429 13.635 15.098 1.00 42.59 100 ASP A N 1
ATOM 779 C CA . ASP A 1 100 ? 0.572 14.333 16.373 1.00 42.59 100 ASP A CA 1
ATOM 780 C C . ASP A 1 100 ? -0.790 14.436 17.083 1.00 42.59 100 ASP A C 1
ATOM 782 O O . ASP A 1 100 ? -1.832 14.510 16.386 1.00 42.59 100 ASP A O 1
#

pLDDT: mean 75.13, std 15.78, range [35.03, 91.62]

InterPro domains:
  IPR029052 Metallo-dependent phosphatase-like [G3DSA:3.60.21.10] (43-91)
  IPR029052 Metallo-dependent phosphatase-like [SSF56300] (44-86)
  IPR051558 Metallophosphoesterase Purple Acid Phosphatase [PTHR10161] (11-86)

Organism: NCBI:txid2727405